Protein AF-A0A7J3P2A2-F1 (afdb_monomer)

Sequence (133 aa):
MNWTLPVVILNFKAYREAIGPGAERLAYVAETVSRETGVTVAVAVQPTDVYRISSRHEIPVLAQHVDPQREGSWTGHVTALALKEAGAAGSLVNHSERRLGASEIAGAVEALREEGLVSVVCADTPRVARAVA

Secondary structure (DSSP, 8-state):
---PSSEEEEE-TT-GGGSTHHHHHHHHHHHHHHHHH--EEEEEE-GGGHHHHHTT--S-EEES---S--SSS-TT---HHHHHHTT-SEEEES-TTS---HHHHHHHHHHHHHTTPEEEE--SSHHHHHHH-

Radius of gyration: 14.39 Å; Cα contacts (8 Å, |Δi|>4): 259; chains: 1; bounding box: 39×31×36 Å

Solvent-accessible surface area (backbone atoms only — not comparable to full-atom values): 7387 Å² total; per-residue (Å²): 134,88,87,47,85,65,72,45,77,50,73,36,63,88,43,77,69,33,44,66,76,31,31,48,57,51,49,53,51,37,41,50,51,19,69,75,68,71,42,38,36,29,40,24,31,43,73,89,38,33,41,68,45,34,76,74,46,92,46,53,29,21,23,62,57,53,40,42,54,74,91,75,96,53,87,93,61,46,31,33,62,60,41,46,78,31,48,33,51,25,27,31,36,42,38,94,92,52,71,64,54,74,70,47,48,53,33,23,46,50,33,22,51,78,64,73,26,45,69,48,72,49,58,96,42,75,68,53,42,67,73,75,110

Mean predicted aligned error: 2.57 Å

pLDDT: mean 96.65, std 5.31, range [55.59, 98.88]

Nearest PDB structures (foldseek):
  1hg3-assembly1_C  TM=9.809E-01  e=3.561E-15  Pyrococcus woesei
  2h6r-assembly1_A  TM=9.858E-01  e=1.126E-13  Methanocaldococcus jannaschii DSM 2661
  2h6r-assembly1_D  TM=9.859E-01  e=1.792E-13  Methanocaldococcus jannaschii DSM 2661
  2h6r-assembly2_G  TM=9.858E-01  e=3.258E-13  Methanocaldococcus jannaschii DSM 2661
  1w0m-assembly2_G  TM=9.650E-01  e=2.669E-13  Thermoproteus tenax

Structure (mmCIF, N/CA/C/O backbone):
data_AF-A0A7J3P2A2-F1
#
_entry.id   AF-A0A7J3P2A2-F1
#
loop_
_atom_site.group_PDB
_atom_site.id
_atom_site.type_symbol
_atom_site.label_atom_id
_atom_site.label_alt_id
_atom_site.label_comp_id
_atom_site.label_asym_id
_atom_site.label_entity_id
_atom_site.label_seq_id
_atom_site.pdbx_PDB_ins_code
_atom_site.Cartn_x
_atom_site.Cartn_y
_atom_site.Cartn_z
_atom_site.occupancy
_atom_site.B_iso_or_equiv
_atom_site.auth_seq_id
_atom_site.auth_comp_id
_atom_site.auth_asym_id
_atom_site.auth_atom_id
_atom_site.pdbx_PDB_model_num
ATOM 1 N N . MET A 1 1 ? -1.660 -11.154 10.016 1.00 55.59 1 MET A N 1
ATOM 2 C CA . MET A 1 1 ? -2.743 -10.187 10.292 1.00 55.59 1 MET A CA 1
ATOM 3 C C . MET A 1 1 ? -3.954 -10.648 9.492 1.00 55.59 1 MET A C 1
ATOM 5 O O . MET A 1 1 ? -3.791 -10.907 8.304 1.00 55.59 1 MET A O 1
ATOM 9 N N . ASN A 1 2 ? -5.099 -10.890 10.135 1.00 65.06 2 ASN A N 1
ATOM 10 C CA . ASN A 1 2 ? -6.251 -11.492 9.457 1.00 65.06 2 ASN A CA 1
ATOM 11 C C . ASN A 1 2 ? -7.011 -10.430 8.660 1.00 65.06 2 ASN A C 1
ATOM 13 O O . ASN A 1 2 ? -7.643 -9.555 9.238 1.00 65.06 2 ASN A O 1
ATOM 17 N N . TRP A 1 3 ? -6.968 -10.538 7.335 1.00 81.50 3 TRP A N 1
ATOM 18 C CA . TRP A 1 3 ? -7.913 -9.872 6.447 1.00 81.50 3 TRP A CA 1
ATOM 19 C C . TRP A 1 3 ? -9.251 -10.599 6.561 1.00 81.50 3 TRP A C 1
ATOM 21 O O . TRP A 1 3 ? -9.372 -11.729 6.085 1.00 81.50 3 TRP A O 1
ATOM 31 N N . THR A 1 4 ? -10.246 -9.999 7.211 1.00 87.62 4 THR A N 1
ATOM 32 C CA . THR A 1 4 ? -11.606 -10.552 7.220 1.00 87.62 4 THR A CA 1
ATOM 33 C C . THR A 1 4 ? -12.481 -9.762 6.264 1.00 87.62 4 THR A C 1
ATOM 35 O O . THR A 1 4 ? -12.421 -8.535 6.209 1.00 87.62 4 THR A O 1
ATOM 38 N N . LEU A 1 5 ? -13.279 -10.473 5.468 1.00 91.50 5 LEU A N 1
ATOM 39 C CA . LEU A 1 5 ? -14.313 -9.842 4.659 1.00 91.50 5 LEU A CA 1
ATOM 40 C C . LEU A 1 5 ? -15.569 -9.634 5.520 1.00 91.50 5 LEU A C 1
ATOM 42 O O . LEU A 1 5 ? -15.903 -10.523 6.307 1.00 91.50 5 LEU A O 1
ATOM 46 N N . PRO A 1 6 ? -16.290 -8.511 5.356 1.00 94.38 6 PRO A N 1
ATOM 47 C CA . PRO A 1 6 ? -16.031 -7.418 4.411 1.00 94.38 6 PRO A CA 1
ATOM 48 C C . PRO A 1 6 ? -14.843 -6.523 4.817 1.00 94.38 6 PRO A C 1
ATOM 50 O O . PRO A 1 6 ? -14.549 -6.370 5.999 1.00 94.38 6 PRO A O 1
ATOM 53 N N . VAL A 1 7 ? -14.189 -5.911 3.820 1.00 96.50 7 VAL A N 1
ATOM 54 C CA . VAL A 1 7 ? -13.047 -4.999 4.008 1.00 96.50 7 VAL A CA 1
ATOM 55 C C . VAL A 1 7 ? -13.331 -3.614 3.429 1.00 96.50 7 VAL A C 1
ATOM 57 O O . VAL A 1 7 ? -13.889 -3.490 2.338 1.00 96.50 7 VAL A O 1
ATOM 60 N N . VAL A 1 8 ? -12.902 -2.573 4.142 1.00 98.00 8 VAL A N 1
ATOM 61 C CA . VAL A 1 8 ? -12.864 -1.181 3.674 1.00 98.00 8 VAL A CA 1
ATOM 62 C C . VAL A 1 8 ? -11.410 -0.725 3.642 1.00 98.00 8 VAL A C 1
ATOM 64 O O . VAL A 1 8 ? -10.698 -0.894 4.625 1.00 98.00 8 VAL A O 1
ATOM 67 N N . ILE A 1 9 ? -10.963 -0.139 2.529 1.00 98.44 9 ILE A N 1
ATOM 68 C CA . ILE A 1 9 ? -9.603 0.403 2.393 1.00 98.44 9 ILE A CA 1
ATOM 69 C C . ILE A 1 9 ? -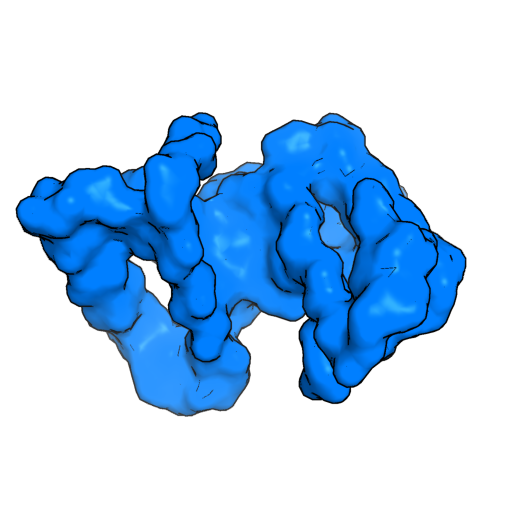9.691 1.915 2.183 1.00 98.44 9 ILE A C 1
ATOM 71 O O . ILE A 1 9 ? -10.192 2.372 1.154 1.00 98.44 9 ILE A O 1
ATOM 75 N N . LEU A 1 10 ? -9.183 2.694 3.138 1.00 98.50 10 LEU A N 1
ATOM 76 C CA . LEU A 1 10 ? -9.123 4.151 3.044 1.00 98.50 10 LEU A CA 1
ATOM 77 C C . LEU A 1 10 ? -7.760 4.593 2.496 1.00 98.50 10 LEU A C 1
ATOM 79 O O . LEU A 1 10 ? -6.748 4.538 3.192 1.00 98.50 10 LEU A O 1
ATOM 83 N N . ASN A 1 11 ? -7.729 5.043 1.241 1.00 98.81 11 ASN A N 1
ATOM 84 C CA . ASN A 1 11 ? -6.515 5.578 0.626 1.00 98.81 11 ASN A CA 1
ATOM 85 C C . ASN A 1 11 ? -6.304 7.052 1.000 1.00 98.81 11 ASN A C 1
ATOM 87 O O . ASN A 1 11 ? -7.095 7.913 0.617 1.00 98.81 11 ASN A O 1
ATOM 91 N N . PHE A 1 12 ? -5.213 7.343 1.709 1.00 98.69 12 PHE A N 1
ATOM 92 C CA . PHE A 1 12 ? -4.877 8.689 2.188 1.00 98.69 12 PHE A CA 1
ATOM 93 C C . PHE A 1 12 ? -4.313 9.591 1.085 1.00 98.69 12 PHE A C 1
ATOM 95 O O . PHE A 1 12 ? -4.272 10.812 1.243 1.00 98.69 12 PHE A O 1
ATOM 102 N N . LYS A 1 13 ? -3.894 9.005 -0.044 1.00 98.50 13 LYS A N 1
ATOM 103 C CA . LYS A 1 13 ? -3.213 9.687 -1.150 1.00 98.50 13 LYS A CA 1
ATOM 104 C C . LYS A 1 13 ? -2.073 10.577 -0.632 1.00 9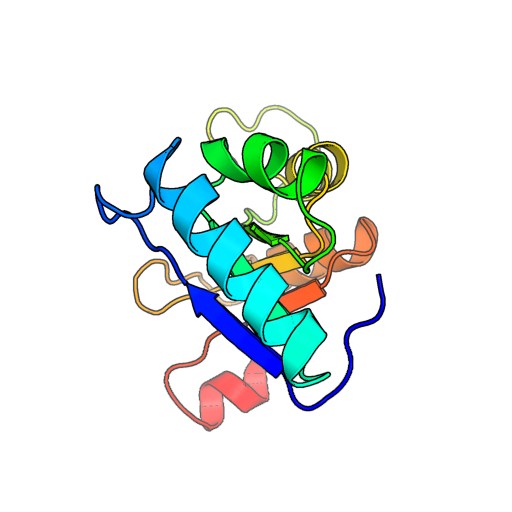8.50 13 LYS A C 1
ATOM 106 O O . LYS A 1 13 ? -1.317 10.157 0.242 1.00 98.50 13 LYS A O 1
ATOM 111 N N . ALA A 1 14 ? -1.955 11.789 -1.171 1.00 98.06 14 ALA A N 1
ATOM 112 C CA . ALA A 1 14 ? -0.982 12.805 -0.780 1.00 98.06 14 ALA A CA 1
ATOM 113 C C . ALA A 1 14 ? -1.657 14.058 -0.184 1.00 98.06 14 ALA A C 1
ATOM 115 O O . ALA A 1 14 ? -1.176 15.178 -0.364 1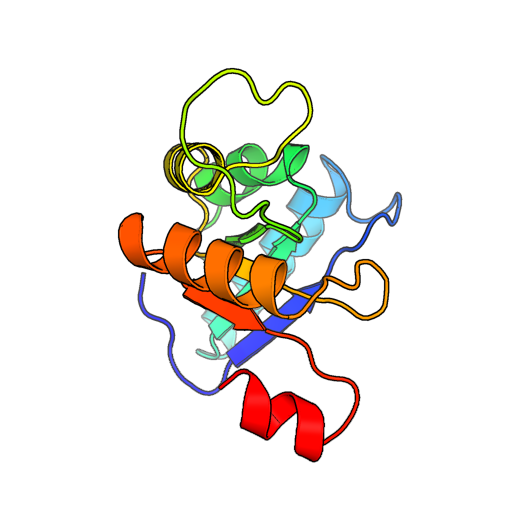.00 98.06 14 ALA A O 1
ATOM 116 N N . TYR A 1 15 ? -2.803 13.898 0.489 1.00 98.44 15 TYR A N 1
ATOM 117 C CA . TYR A 1 15 ? -3.486 15.018 1.141 1.00 98.44 15 TYR A CA 1
ATOM 118 C C . TYR A 1 15 ? -2.720 15.473 2.384 1.00 98.44 15 TYR A C 1
ATOM 120 O O . TYR A 1 15 ? -2.279 14.652 3.187 1.00 98.44 15 TYR A O 1
ATOM 128 N N . ARG A 1 16 ? -2.603 16.791 2.580 1.00 97.75 16 ARG A N 1
ATOM 129 C CA . ARG A 1 16 ? -1.896 17.383 3.731 1.00 97.75 16 ARG A CA 1
ATOM 130 C C . ARG A 1 16 ? -2.464 16.879 5.059 1.00 97.75 16 ARG A C 1
ATOM 132 O O . ARG A 1 16 ? -1.732 16.656 6.016 1.00 97.75 16 ARG A O 1
ATOM 139 N N . GLU A 1 17 ? -3.775 16.708 5.099 1.00 98.06 17 GLU A N 1
ATOM 140 C CA . GLU A 1 17 ? -4.564 16.260 6.238 1.00 98.06 17 GLU A CA 1
ATOM 141 C C . GLU A 1 17 ? -4.302 14.793 6.596 1.00 98.06 17 GLU A C 1
ATOM 143 O O . GLU A 1 17 ? -4.615 14.383 7.711 1.00 98.06 17 GLU A O 1
ATOM 148 N N . ALA A 1 18 ? -3.719 14.023 5.675 1.00 98.25 18 ALA A N 1
ATOM 149 C CA . ALA A 1 18 ? -3.522 12.582 5.771 1.00 98.25 18 ALA A CA 1
ATOM 150 C C . ALA A 1 18 ? -2.036 12.177 5.714 1.00 98.25 18 ALA A C 1
ATOM 152 O O . ALA A 1 18 ? -1.711 11.057 5.330 1.00 98.25 18 ALA A O 1
ATOM 153 N N . ILE A 1 19 ? -1.137 13.088 6.107 1.00 98.31 19 ILE A N 1
ATOM 154 C CA . ILE A 1 19 ? 0.313 12.866 6.208 1.00 98.31 19 ILE A CA 1
ATOM 155 C C . ILE A 1 19 ? 0.769 13.115 7.652 1.00 98.31 19 ILE A C 1
ATOM 157 O O . ILE A 1 19 ? 0.277 14.020 8.338 1.00 98.31 19 ILE A O 1
ATOM 161 N N . GLY A 1 20 ? 1.712 12.308 8.136 1.00 98.00 20 GLY A N 1
ATOM 162 C CA . GLY A 1 20 ? 2.329 12.457 9.449 1.00 98.00 20 GLY A CA 1
ATOM 163 C C . GLY A 1 20 ? 1.305 12.409 10.596 1.00 98.00 20 GLY A C 1
ATOM 164 O O . GLY A 1 20 ? 0.572 11.428 10.719 1.00 98.00 20 GLY A O 1
ATOM 165 N N . PRO A 1 21 ? 1.204 13.450 11.448 1.00 98.06 21 PRO A N 1
ATOM 166 C CA . PRO A 1 21 ? 0.200 13.491 12.517 1.00 98.06 21 PRO A CA 1
ATOM 167 C C . PRO A 1 21 ? -1.251 13.425 12.015 1.00 98.06 21 PRO A C 1
ATOM 169 O O . PRO A 1 21 ? -2.142 13.020 12.755 1.00 98.06 21 PRO A O 1
ATOM 172 N N . GLY A 1 22 ? -1.513 13.866 10.780 1.00 98.31 22 GLY A N 1
ATOM 173 C CA . GLY A 1 22 ? -2.833 13.752 10.163 1.00 98.31 22 GLY A CA 1
ATOM 174 C C . GLY A 1 22 ? -3.200 12.306 9.837 1.00 98.31 22 GLY A C 1
ATOM 175 O O . GLY A 1 22 ? -4.292 11.857 10.186 1.00 98.31 22 GLY A O 1
ATOM 176 N N . ALA A 1 23 ? -2.243 11.560 9.277 1.00 98.44 23 ALA A N 1
ATOM 177 C CA . ALA A 1 23 ? -2.379 10.129 9.028 1.00 98.44 23 ALA A CA 1
ATOM 178 C C . ALA A 1 23 ? -2.674 9.354 10.323 1.00 98.44 23 ALA A C 1
ATOM 180 O O . ALA A 1 23 ? -3.571 8.520 10.357 1.00 98.44 23 ALA A O 1
ATOM 181 N N . GLU A 1 24 ? -1.968 9.683 11.405 1.00 98.31 24 GLU A N 1
ATOM 182 C CA . GLU A 1 24 ? -2.134 9.050 12.720 1.00 98.31 24 GLU A CA 1
ATOM 18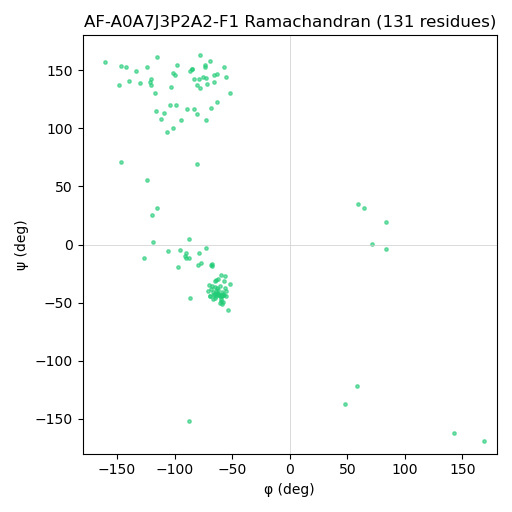3 C C . GLU A 1 24 ? -3.535 9.265 13.305 1.00 98.31 24 GLU A C 1
ATOM 185 O O . GLU A 1 24 ? -4.171 8.319 13.767 1.00 98.31 24 GLU A O 1
ATOM 190 N N . ARG A 1 25 ? -4.084 10.482 13.196 1.00 98.44 25 ARG A N 1
ATOM 191 C CA . ARG A 1 25 ? -5.471 10.743 13.616 1.00 98.44 25 ARG A CA 1
ATOM 192 C C . ARG A 1 25 ? -6.483 9.927 12.812 1.00 98.44 25 ARG A C 1
ATOM 194 O O . ARG A 1 25 ? -7.429 9.404 13.391 1.00 98.44 25 ARG A O 1
ATOM 201 N N . LEU A 1 26 ? -6.303 9.822 11.496 1.00 98.62 26 LEU A N 1
ATOM 202 C CA . LEU A 1 26 ? -7.203 9.039 10.644 1.00 98.62 26 LEU A CA 1
ATOM 203 C C . LEU A 1 26 ? -7.084 7.533 10.915 1.00 98.62 26 LEU A C 1
ATOM 205 O O . LEU A 1 26 ? -8.102 6.846 10.938 1.00 98.62 26 LEU A O 1
ATOM 209 N N . ALA A 1 27 ? -5.873 7.028 11.166 1.00 98.56 27 ALA A N 1
ATOM 210 C CA . ALA A 1 27 ? -5.641 5.633 11.531 1.00 98.56 27 ALA A CA 1
ATOM 211 C C . ALA A 1 27 ? -6.305 5.272 12.869 1.00 98.56 27 ALA A C 1
ATOM 213 O O . ALA A 1 27 ? -6.982 4.251 12.949 1.00 98.56 27 ALA A O 1
ATOM 214 N N . TYR A 1 28 ? -6.219 6.148 13.876 1.00 98.56 28 TYR A N 1
ATOM 215 C CA . TYR A 1 28 ? -6.935 5.976 15.144 1.00 98.56 28 TYR A CA 1
ATOM 216 C C . TYR A 1 28 ? -8.457 5.865 14.955 1.00 98.56 28 TYR A C 1
ATOM 218 O O . TYR A 1 28 ? -9.112 5.014 15.564 1.00 98.56 28 TYR A O 1
ATOM 226 N N . VAL A 1 29 ? -9.035 6.708 14.091 1.00 98.50 29 VAL A N 1
ATOM 227 C CA . VAL A 1 29 ? -10.469 6.644 13.766 1.00 98.50 29 VAL A CA 1
ATOM 228 C C . VAL A 1 29 ? -10.801 5.336 13.048 1.00 98.50 29 VAL A C 1
ATOM 230 O O . VAL A 1 29 ? -11.763 4.671 13.423 1.00 98.50 29 VAL A O 1
ATOM 233 N N . ALA A 1 30 ? -9.998 4.937 12.059 1.00 98.19 30 ALA A N 1
ATOM 234 C CA . ALA A 1 30 ? -10.183 3.682 11.332 1.00 98.19 30 ALA A CA 1
ATOM 235 C C . ALA A 1 30 ? -10.139 2.460 12.266 1.00 98.19 30 ALA A C 1
ATOM 237 O O . ALA A 1 30 ? -11.008 1.596 12.184 1.00 98.19 30 ALA A O 1
ATOM 238 N N . GLU A 1 31 ? -9.185 2.420 13.194 1.00 98.19 31 GLU A N 1
ATOM 239 C CA . GLU A 1 31 ? -9.056 1.369 14.206 1.00 98.19 31 GLU A CA 1
ATOM 240 C C . GLU A 1 31 ? -10.238 1.335 15.173 1.00 98.19 31 GLU A C 1
ATOM 242 O O . GLU A 1 31 ? -10.794 0.268 15.439 1.00 98.19 31 GLU A O 1
ATOM 247 N N . THR A 1 32 ? -10.676 2.501 15.649 1.00 98.38 32 THR A N 1
ATOM 248 C CA . THR A 1 32 ? -11.846 2.608 16.527 1.00 98.38 32 THR A CA 1
ATOM 249 C C . THR A 1 32 ? -13.096 2.061 15.839 1.00 98.38 32 THR A C 1
ATOM 251 O O . THR A 1 32 ? -13.766 1.192 16.396 1.00 98.38 32 THR A O 1
ATOM 254 N N . VAL A 1 33 ? -13.358 2.480 14.595 1.00 97.62 33 VAL A N 1
ATOM 255 C CA . VAL A 1 33 ? -14.494 1.987 13.799 1.00 97.62 33 VAL A CA 1
ATOM 256 C C . VAL A 1 33 ? -14.366 0.490 13.519 1.00 97.62 33 VAL A C 1
ATOM 258 O O . VAL A 1 33 ? -15.356 -0.235 13.618 1.00 97.62 33 VAL A O 1
ATOM 261 N N . SER A 1 34 ? -13.165 0.003 13.197 1.00 96.81 34 SER A N 1
ATOM 262 C CA . SER A 1 34 ? -12.934 -1.423 12.946 1.00 96.81 34 SER A CA 1
ATOM 263 C C . SER A 1 34 ? -13.274 -2.265 14.176 1.00 96.81 34 SER A C 1
ATOM 265 O O . SER A 1 34 ? -13.994 -3.255 14.061 1.00 96.81 34 SER A O 1
ATOM 267 N N . ARG A 1 35 ? -12.857 -1.825 15.370 1.00 96.19 35 ARG A N 1
ATOM 268 C CA . ARG A 1 35 ? -13.168 -2.501 16.636 1.00 96.19 35 ARG A CA 1
ATOM 269 C C . ARG A 1 35 ? -14.658 -2.467 16.975 1.00 96.19 35 ARG A C 1
ATOM 271 O O . ARG A 1 35 ? -15.199 -3.474 17.418 1.00 96.19 35 ARG A O 1
ATOM 278 N N . GLU A 1 36 ? -15.314 -1.326 16.791 1.00 97.69 36 GLU A N 1
ATOM 279 C CA . GLU A 1 36 ? -16.732 -1.154 17.133 1.00 97.69 36 GLU A CA 1
ATOM 280 C C . GLU A 1 36 ? -17.668 -1.930 16.200 1.00 97.69 36 GLU A C 1
ATOM 282 O O . GLU A 1 36 ? -18.704 -2.430 16.632 1.00 97.69 36 GLU A O 1
ATOM 287 N N . THR A 1 37 ? -17.305 -2.036 14.921 1.00 96.00 37 THR A N 1
ATOM 288 C CA . THR A 1 37 ? -18.147 -2.671 13.894 1.00 96.00 37 THR A CA 1
ATOM 289 C C . THR A 1 37 ? -17.779 -4.127 13.616 1.00 96.00 37 THR A C 1
ATOM 291 O O . THR A 1 37 ? -18.582 -4.855 13.035 1.00 96.00 37 THR A O 1
ATOM 294 N N . GLY A 1 38 ? -16.565 -4.555 13.975 1.00 94.25 38 GLY A N 1
ATOM 295 C CA . GLY A 1 38 ? -16.004 -5.853 13.590 1.00 94.25 38 GLY A CA 1
ATOM 296 C C . GLY A 1 38 ? -15.627 -5.965 12.104 1.00 94.25 38 GLY A C 1
ATOM 297 O O . GLY A 1 38 ? -15.161 -7.020 11.674 1.00 94.25 38 GLY A O 1
ATOM 298 N N . VAL A 1 39 ? -15.819 -4.906 11.310 1.00 95.62 39 VAL A N 1
ATOM 299 C CA . VAL A 1 39 ? -15.423 -4.843 9.895 1.00 95.62 39 VAL A CA 1
ATOM 300 C C . VAL A 1 39 ? -13.933 -4.523 9.804 1.00 95.62 39 VAL A C 1
ATOM 302 O O . VAL A 1 39 ? -13.446 -3.637 10.508 1.00 95.62 39 VAL A O 1
ATOM 305 N N . THR A 1 40 ? -13.193 -5.191 8.913 1.00 96.56 40 THR A N 1
ATOM 306 C CA . THR A 1 40 ? -11.786 -4.834 8.673 1.00 96.56 40 THR A CA 1
ATOM 307 C C . THR A 1 40 ? -11.718 -3.464 7.997 1.00 96.56 40 THR A C 1
ATOM 309 O O . THR A 1 40 ? -12.175 -3.306 6.862 1.00 96.56 40 THR A O 1
ATOM 312 N N . VAL A 1 41 ? -11.105 -2.483 8.665 1.00 97.75 41 VAL A N 1
ATOM 313 C CA . VAL A 1 41 ? -10.803 -1.168 8.081 1.00 97.75 41 VAL A CA 1
ATOM 314 C C . VAL A 1 41 ? -9.292 -1.037 7.930 1.00 97.75 41 VAL A C 1
ATOM 316 O O . VAL A 1 41 ? -8.576 -0.892 8.913 1.00 97.75 41 VAL A O 1
ATOM 319 N N . ALA A 1 42 ? -8.809 -1.097 6.694 1.00 98.38 42 ALA A N 1
ATOM 320 C CA . ALA A 1 42 ? -7.408 -0.901 6.350 1.00 98.38 42 ALA A CA 1
ATOM 321 C C . ALA A 1 42 ? -7.153 0.538 5.880 1.00 98.38 42 ALA A C 1
ATOM 323 O O . ALA A 1 42 ? -8.036 1.198 5.323 1.00 98.38 42 ALA A O 1
ATOM 324 N N . VAL A 1 43 ? -5.919 1.011 6.040 1.00 98.69 43 VAL A N 1
ATOM 325 C CA . VAL A 1 43 ? -5.487 2.335 5.566 1.00 98.69 43 VAL A CA 1
ATOM 326 C C . VAL A 1 43 ? -4.338 2.191 4.577 1.00 98.69 43 VAL A C 1
ATOM 328 O O . VAL A 1 43 ? -3.435 1.395 4.805 1.00 98.69 43 VAL A O 1
ATOM 331 N N . ALA A 1 44 ? -4.357 2.952 3.481 1.00 98.81 44 ALA A N 1
ATOM 332 C CA . ALA A 1 44 ? -3.241 3.019 2.538 1.00 98.81 44 ALA A CA 1
ATOM 333 C C . ALA A 1 44 ? -2.551 4.381 2.640 1.00 98.81 44 ALA A C 1
ATOM 335 O O . ALA A 1 44 ? -3.137 5.411 2.292 1.00 98.81 44 ALA A O 1
ATOM 336 N N . VAL A 1 45 ? -1.307 4.386 3.116 1.00 98.88 45 VAL A N 1
ATOM 337 C CA . VAL A 1 45 ? -0.565 5.592 3.513 1.00 98.88 45 VAL A CA 1
ATOM 338 C C . VAL A 1 45 ? 0.657 5.830 2.625 1.00 98.88 45 VAL A C 1
ATOM 340 O O . VAL A 1 45 ? 1.129 4.927 1.928 1.00 98.88 45 VAL A O 1
ATOM 343 N N . GLN A 1 46 ? 1.177 7.060 2.638 1.00 98.50 46 GLN A N 1
ATOM 344 C CA . GLN A 1 46 ? 2.454 7.372 1.992 1.00 98.50 46 GLN A CA 1
ATOM 345 C C . GLN A 1 46 ? 3.557 6.445 2.537 1.00 98.50 46 GLN A C 1
ATOM 347 O O . GLN A 1 46 ? 3.549 6.159 3.737 1.00 98.50 46 GLN A O 1
ATOM 352 N N . PRO A 1 47 ? 4.539 6.012 1.720 1.00 98.12 47 PRO A N 1
ATOM 353 C CA . PRO A 1 47 ? 5.612 5.121 2.177 1.00 98.12 47 PRO A CA 1
ATOM 354 C C . PRO A 1 47 ? 6.334 5.622 3.437 1.00 98.12 47 PRO A C 1
ATOM 356 O O . PRO A 1 47 ? 6.687 4.838 4.312 1.00 98.12 47 PRO A O 1
ATOM 359 N N . THR A 1 48 ? 6.478 6.943 3.574 1.00 98.12 48 THR A N 1
ATOM 360 C CA . THR A 1 48 ? 7.105 7.606 4.727 1.00 98.12 48 THR A CA 1
ATOM 361 C C . THR A 1 48 ? 6.321 7.482 6.034 1.00 98.12 48 THR A C 1
ATOM 363 O O . THR A 1 48 ? 6.892 7.698 7.100 1.00 98.12 48 THR A O 1
ATOM 366 N N . ASP A 1 49 ? 5.030 7.152 5.973 1.00 98.75 49 ASP A N 1
ATOM 367 C CA . ASP A 1 49 ? 4.166 6.996 7.145 1.00 98.75 49 ASP A CA 1
ATOM 368 C C . ASP A 1 49 ? 3.848 5.528 7.468 1.00 98.75 49 ASP A C 1
ATOM 370 O O . ASP A 1 49 ? 3.278 5.269 8.523 1.00 98.75 49 ASP A O 1
ATOM 374 N N . VAL A 1 50 ? 4.257 4.553 6.645 1.00 98.81 50 VAL A N 1
ATOM 375 C CA . VAL A 1 50 ? 3.969 3.124 6.890 1.00 98.81 50 VAL A CA 1
ATOM 376 C C . VAL A 1 50 ? 4.425 2.700 8.287 1.00 98.81 50 VAL A C 1
ATOM 378 O O . VAL A 1 50 ? 3.590 2.290 9.088 1.00 98.81 50 VAL A O 1
ATOM 381 N N . TYR A 1 51 ? 5.708 2.899 8.616 1.00 98.69 51 TYR A N 1
ATOM 382 C CA . TYR A 1 51 ? 6.265 2.550 9.931 1.00 98.69 51 TYR A CA 1
ATOM 383 C C . TYR A 1 51 ? 5.622 3.331 11.084 1.00 98.69 51 TYR A C 1
ATOM 385 O O . TYR A 1 51 ? 5.369 2.788 12.160 1.00 98.69 51 TYR A O 1
ATOM 393 N N . ARG A 1 52 ? 5.333 4.623 10.870 1.00 98.06 52 ARG A N 1
ATOM 394 C CA . ARG A 1 52 ? 4.689 5.478 11.881 1.00 98.06 52 ARG A CA 1
ATOM 395 C C . ARG A 1 52 ? 3.351 4.887 12.320 1.00 98.06 52 ARG A C 1
ATOM 397 O O . ARG A 1 52 ? 3.045 4.928 13.507 1.00 98.06 52 ARG A O 1
ATOM 404 N N . ILE A 1 53 ? 2.561 4.402 11.365 1.00 98.56 53 ILE A N 1
ATOM 405 C CA . ILE A 1 53 ? 1.195 3.944 11.611 1.00 98.56 53 ILE A CA 1
ATOM 406 C C . ILE A 1 53 ? 1.179 2.478 12.049 1.00 98.56 53 ILE A C 1
ATOM 408 O O . ILE A 1 53 ? 0.542 2.156 13.048 1.00 98.56 53 ILE A O 1
ATOM 412 N N . SER A 1 54 ? 1.922 1.603 11.367 1.00 98.19 54 SER A N 1
ATOM 413 C CA . SER A 1 54 ? 1.964 0.164 11.673 1.00 98.19 54 SER A CA 1
ATOM 414 C C . SER A 1 54 ? 2.503 -0.140 13.074 1.00 98.19 54 SER A C 1
ATOM 416 O O . SER A 1 54 ? 2.098 -1.118 13.689 1.00 98.19 54 SER A O 1
ATOM 418 N N . SER A 1 55 ? 3.396 0.702 13.606 1.00 97.94 55 SER A N 1
ATOM 419 C CA . SER A 1 55 ? 3.972 0.519 14.946 1.00 97.94 55 SER A CA 1
ATOM 420 C C . SER A 1 55 ? 3.052 0.952 16.094 1.00 97.94 55 SER A C 1
ATOM 422 O O . SER A 1 55 ? 3.404 0.749 17.256 1.00 97.94 55 SER A O 1
ATOM 424 N N . ARG A 1 56 ? 1.903 1.578 15.799 1.00 97.75 56 ARG A N 1
ATOM 425 C CA . ARG A 1 56 ? 1.008 2.187 16.804 1.00 97.75 56 ARG A CA 1
ATOM 426 C C . ARG A 1 56 ? -0.441 1.724 16.722 1.00 97.75 56 ARG A C 1
ATOM 428 O O . ARG A 1 56 ? -1.200 2.020 17.640 1.00 97.75 56 ARG A O 1
ATOM 435 N N . HIS A 1 57 ? -0.809 1.035 15.648 1.00 97.00 57 HIS A N 1
ATOM 436 C CA . HIS A 1 57 ? -2.171 0.592 15.379 1.00 97.00 57 HIS A CA 1
ATOM 437 C C . HIS A 1 57 ? -2.187 -0.871 14.938 1.00 97.00 57 HIS A C 1
ATOM 439 O O . HIS A 1 57 ? -1.258 -1.349 14.290 1.00 97.00 57 HIS A O 1
ATOM 445 N N . GLU A 1 58 ? -3.271 -1.569 15.254 1.00 94.88 58 GLU A N 1
ATOM 446 C CA . GLU A 1 58 ? -3.462 -2.997 14.983 1.00 94.88 58 GLU A CA 1
ATOM 447 C C . GLU A 1 58 ? -4.233 -3.269 13.678 1.00 94.88 58 GLU A C 1
ATOM 449 O O . GLU A 1 58 ? -4.374 -4.421 13.259 1.00 94.88 58 GLU A O 1
ATOM 454 N N . ILE A 1 59 ? -4.723 -2.220 13.006 1.00 97.19 59 ILE A N 1
ATOM 455 C CA . ILE A 1 59 ? -5.374 -2.333 11.692 1.00 97.19 59 ILE A CA 1
ATOM 456 C C . ILE A 1 59 ? -4.372 -2.600 10.556 1.00 97.19 59 ILE A C 1
ATOM 458 O O . ILE A 1 59 ? -3.217 -2.177 10.638 1.00 97.19 59 ILE A O 1
ATOM 462 N N . PRO A 1 60 ? -4.796 -3.223 9.436 1.00 98.12 60 PRO A N 1
ATOM 463 C CA . PRO A 1 60 ? -3.919 -3.410 8.286 1.00 98.12 60 PRO A CA 1
ATOM 464 C C . PRO A 1 60 ? -3.473 -2.075 7.674 1.00 98.12 60 PRO A C 1
ATOM 466 O O . PRO A 1 60 ? -4.293 -1.266 7.228 1.00 98.12 60 PRO A O 1
ATOM 469 N N . VAL A 1 61 ? -2.157 -1.878 7.600 1.00 98.62 61 VAL A N 1
ATOM 470 C CA . VAL A 1 61 ? -1.531 -0.717 6.95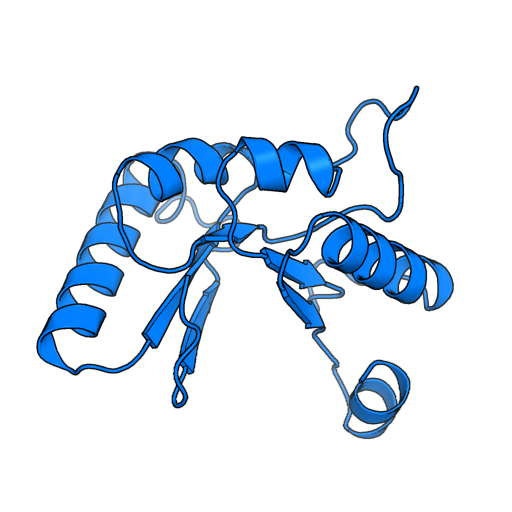3 1.00 98.62 61 VAL A CA 1
ATOM 471 C C . VAL A 1 61 ? -0.961 -1.138 5.605 1.00 98.62 61 VAL A C 1
ATOM 473 O O . VAL A 1 61 ? -0.100 -2.011 5.525 1.00 98.62 61 VAL A O 1
ATOM 476 N N . LEU A 1 62 ? -1.438 -0.516 4.536 1.00 98.81 62 LEU A N 1
ATOM 477 C CA . LEU A 1 62 ? -0.936 -0.685 3.180 1.00 98.81 62 LEU A CA 1
ATOM 478 C C . LEU A 1 62 ? -0.037 0.493 2.799 1.00 98.81 62 LEU A C 1
ATOM 480 O O . LEU A 1 62 ? -0.295 1.638 3.178 1.00 98.81 62 LEU A O 1
ATOM 484 N N . ALA A 1 63 ? 0.970 0.236 1.972 1.00 98.75 63 ALA A N 1
ATOM 485 C CA . ALA A 1 63 ? 1.586 1.299 1.189 1.00 98.75 63 ALA A CA 1
ATOM 486 C C . ALA A 1 63 ? 0.713 1.663 -0.025 1.00 98.75 63 ALA A C 1
ATOM 488 O O . ALA A 1 63 ? -0.190 0.923 -0.421 1.00 98.75 63 ALA A O 1
ATOM 489 N N . GLN A 1 64 ? 0.976 2.824 -0.621 1.00 98.75 64 GLN A N 1
ATOM 490 C CA . GLN A 1 64 ? 0.250 3.305 -1.805 1.00 98.75 64 GLN A CA 1
ATOM 491 C C . GLN A 1 64 ? 0.880 2.889 -3.143 1.00 98.75 64 GLN A C 1
ATOM 493 O O . GLN A 1 64 ? 0.280 3.115 -4.193 1.00 98.75 64 GLN A O 1
ATOM 498 N N . HIS A 1 65 ? 2.093 2.338 -3.111 1.00 98.69 65 HIS A N 1
ATOM 499 C CA . HIS A 1 65 ? 2.850 1.894 -4.280 1.00 98.69 65 HIS A CA 1
ATOM 500 C C . HIS A 1 65 ? 3.931 0.902 -3.845 1.00 98.69 65 HIS A C 1
ATOM 502 O O . HIS A 1 65 ? 4.353 0.902 -2.686 1.00 98.69 65 HIS A O 1
ATOM 508 N N . VAL A 1 66 ? 4.376 0.062 -4.770 1.00 98.75 66 VAL A N 1
ATOM 509 C CA . VAL A 1 66 ? 5.570 -0.774 -4.636 1.00 98.75 66 VAL A CA 1
ATOM 510 C C . VAL A 1 66 ? 6.180 -0.950 -6.022 1.00 98.75 66 VAL A C 1
ATOM 512 O O . VAL A 1 66 ? 5.466 -1.132 -7.011 1.00 98.75 66 VAL A O 1
ATOM 515 N N . ASP A 1 67 ? 7.497 -0.853 -6.099 1.00 98.69 67 ASP A N 1
ATOM 516 C CA . ASP A 1 67 ? 8.250 -1.089 -7.320 1.00 98.69 67 ASP A CA 1
ATOM 517 C C . ASP A 1 67 ? 8.572 -2.591 -7.468 1.00 98.69 67 ASP A C 1
ATOM 519 O O . ASP A 1 67 ? 8.726 -3.293 -6.465 1.00 98.69 67 ASP A O 1
ATOM 523 N N . PRO A 1 68 ? 8.678 -3.125 -8.701 1.00 98.31 68 PRO A N 1
ATOM 524 C CA . PRO A 1 68 ? 8.960 -4.546 -8.926 1.00 98.31 68 PRO A CA 1
ATOM 525 C C . PRO A 1 68 ? 10.375 -4.961 -8.492 1.00 98.31 68 PRO A C 1
ATOM 527 O O . PRO A 1 68 ? 10.666 -6.149 -8.358 1.00 98.31 68 PRO A O 1
ATOM 530 N N . GLN A 1 69 ? 11.276 -4.003 -8.292 1.00 97.88 69 GLN A N 1
ATOM 531 C CA . GLN A 1 69 ? 12.652 -4.249 -7.886 1.00 97.88 69 GLN A CA 1
ATOM 532 C C . GLN A 1 69 ? 12.736 -4.853 -6.474 1.00 97.88 69 GLN A C 1
ATOM 534 O O . GLN A 1 69 ? 12.023 -4.454 -5.552 1.00 97.88 69 GLN A O 1
ATOM 539 N N . ARG A 1 70 ? 13.648 -5.816 -6.310 1.00 96.00 70 ARG A N 1
ATOM 540 C CA . ARG A 1 70 ? 14.036 -6.389 -5.012 1.00 96.00 70 ARG A CA 1
ATOM 541 C C . ARG A 1 70 ? 15.169 -5.565 -4.391 1.00 96.00 70 ARG A C 1
ATOM 543 O O . ARG A 1 70 ? 15.294 -4.368 -4.646 1.00 96.00 70 ARG A O 1
ATOM 550 N N . GLU A 1 71 ? 16.008 -6.195 -3.581 1.00 92.25 71 GLU A N 1
ATOM 551 C CA . GLU A 1 71 ? 17.236 -5.591 -3.074 1.00 92.25 71 GLU A CA 1
ATOM 552 C C . GLU A 1 71 ? 18.260 -5.305 -4.189 1.00 92.25 71 GLU A C 1
ATOM 554 O O . GLU A 1 71 ? 18.346 -6.014 -5.193 1.00 92.25 71 GLU A O 1
ATOM 559 N N . GLY A 1 72 ? 19.022 -4.219 -4.030 1.00 96.31 72 GLY A N 1
ATOM 560 C CA . GLY A 1 72 ? 20.059 -3.811 -4.977 1.00 96.31 72 GLY A CA 1
ATOM 561 C C . GLY A 1 72 ? 20.157 -2.297 -5.170 1.00 96.31 72 GLY A C 1
ATOM 562 O O . GLY A 1 72 ? 19.669 -1.503 -4.365 1.00 96.31 72 GLY A O 1
ATOM 563 N N . SER A 1 73 ? 20.810 -1.888 -6.258 1.00 97.44 73 SER A N 1
ATOM 564 C CA . SER A 1 73 ? 21.091 -0.484 -6.587 1.00 97.44 73 SER A CA 1
ATOM 565 C C . SER A 1 73 ? 19.887 0.235 -7.215 1.00 97.44 73 SER A C 1
ATOM 567 O O . SER A 1 73 ? 19.912 0.592 -8.390 1.00 97.44 73 SER A O 1
ATOM 569 N N . TRP A 1 74 ? 18.843 0.475 -6.416 1.00 97.25 74 TRP A N 1
ATOM 570 C CA . TRP A 1 74 ? 17.560 1.047 -6.856 1.00 97.25 74 TRP A CA 1
ATOM 571 C C . TRP A 1 74 ? 17.178 2.315 -6.083 1.00 97.25 74 TRP A C 1
ATOM 573 O O . TRP A 1 74 ? 16.115 2.410 -5.472 1.00 97.25 74 TRP A O 1
ATOM 583 N N . THR A 1 75 ? 18.059 3.317 -6.078 1.00 97.75 75 THR A N 1
ATOM 584 C CA . THR A 1 75 ? 17.828 4.581 -5.361 1.00 97.75 75 THR A CA 1
ATOM 585 C C . THR A 1 75 ? 16.470 5.200 -5.721 1.00 97.75 75 THR A C 1
ATOM 587 O O . THR A 1 75 ? 16.132 5.333 -6.896 1.00 97.75 75 THR A O 1
ATOM 590 N N . GLY A 1 76 ? 15.688 5.568 -4.700 1.00 97.38 76 GLY A N 1
ATOM 591 C CA . GLY A 1 76 ? 14.365 6.190 -4.850 1.00 97.38 76 GLY A CA 1
ATOM 592 C C . GLY A 1 76 ? 13.196 5.224 -5.073 1.00 97.38 76 GLY A C 1
ATOM 593 O O . GLY A 1 76 ? 12.059 5.686 -5.111 1.00 97.38 76 GLY A O 1
ATOM 594 N N . HIS A 1 77 ? 13.450 3.918 -5.192 1.00 98.44 77 HIS A N 1
ATOM 595 C CA . HIS A 1 77 ? 12.397 2.910 -5.334 1.00 98.44 77 HIS A CA 1
ATOM 596 C C . HIS A 1 77 ? 11.858 2.470 -3.967 1.00 98.44 77 HIS A C 1
ATOM 598 O O . HIS A 1 77 ? 12.572 2.471 -2.961 1.00 98.44 77 HIS A O 1
ATOM 604 N N . VAL A 1 78 ? 10.592 2.065 -3.943 1.00 98.44 78 VAL A N 1
ATOM 605 C CA . VAL A 1 78 ? 9.898 1.492 -2.789 1.00 98.44 78 VAL A CA 1
ATOM 606 C C . VAL A 1 78 ? 9.840 -0.020 -2.974 1.00 98.44 78 VAL A C 1
ATOM 608 O O . VAL A 1 78 ? 9.004 -0.528 -3.716 1.00 98.44 78 VAL A O 1
ATOM 611 N N . THR A 1 79 ? 10.731 -0.749 -2.307 1.00 98.56 79 THR A N 1
ATOM 612 C CA . THR A 1 79 ? 10.805 -2.212 -2.424 1.00 98.56 79 THR A CA 1
ATOM 613 C C . THR A 1 79 ? 9.821 -2.903 -1.482 1.00 98.56 79 THR A C 1
ATOM 615 O O . THR A 1 79 ? 9.507 -2.395 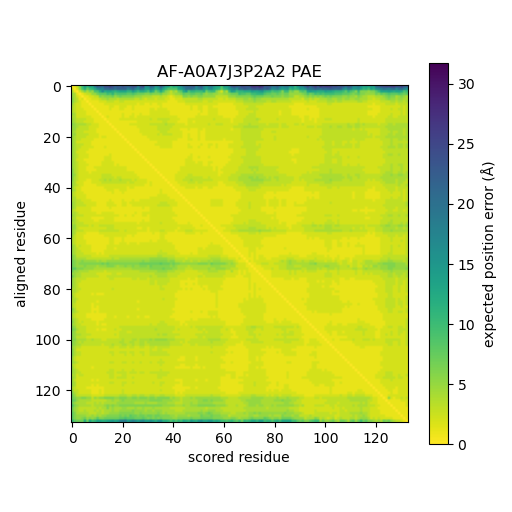-0.403 1.00 98.56 79 THR A O 1
ATOM 618 N N . ALA A 1 80 ? 9.356 -4.097 -1.861 1.00 98.62 80 ALA A N 1
ATOM 619 C CA . ALA A 1 80 ? 8.467 -4.897 -1.016 1.00 98.62 80 ALA A CA 1
ATOM 620 C C . ALA A 1 80 ? 9.102 -5.230 0.347 1.00 98.62 80 ALA A C 1
A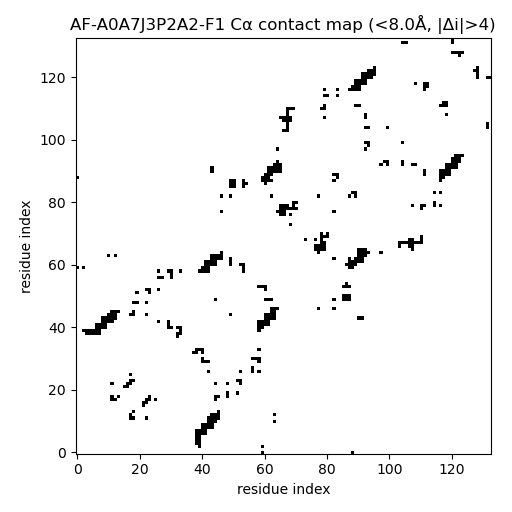TOM 622 O O . ALA A 1 80 ? 8.435 -5.096 1.372 1.00 98.62 80 ALA A O 1
ATOM 623 N N . LEU A 1 81 ? 10.400 -5.557 0.373 1.00 98.50 81 LEU A N 1
ATOM 624 C CA . LEU A 1 81 ? 11.140 -5.817 1.611 1.00 98.50 81 LEU A CA 1
ATOM 625 C C . LEU A 1 81 ? 11.141 -4.595 2.544 1.00 98.50 81 LEU A C 1
ATOM 627 O O . LEU A 1 81 ? 10.866 -4.726 3.731 1.00 98.50 81 LEU A O 1
ATOM 631 N N . ALA A 1 82 ? 11.365 -3.384 2.020 1.00 98.56 82 ALA A N 1
ATOM 632 C CA . ALA A 1 82 ? 11.323 -2.172 2.842 1.00 98.56 82 ALA A CA 1
ATOM 633 C C . ALA A 1 82 ? 9.927 -1.928 3.441 1.00 98.56 82 ALA A C 1
ATOM 635 O O . ALA A 1 82 ? 9.808 -1.505 4.591 1.00 98.56 82 ALA A O 1
ATOM 636 N N . LEU A 1 83 ? 8.864 -2.222 2.685 1.00 98.62 83 LEU A N 1
ATOM 637 C CA . LEU A 1 83 ? 7.494 -2.149 3.193 1.00 98.62 83 LEU A CA 1
ATOM 638 C C . LEU A 1 83 ? 7.229 -3.199 4.276 1.00 98.62 83 LEU A C 1
ATOM 640 O O . LEU A 1 83 ? 6.589 -2.887 5.281 1.00 98.62 83 LEU A O 1
ATOM 644 N N . LYS A 1 84 ? 7.736 -4.422 4.088 1.00 98.56 84 LYS A N 1
ATOM 645 C CA . LYS A 1 84 ? 7.628 -5.511 5.059 1.00 98.56 84 LYS A CA 1
ATOM 646 C C . LYS A 1 84 ? 8.287 -5.142 6.384 1.00 98.56 84 LYS A C 1
ATOM 648 O O . LYS A 1 84 ? 7.635 -5.237 7.422 1.00 98.56 84 LYS A O 1
ATOM 653 N N . GLU A 1 85 ? 9.527 -4.661 6.336 1.00 98.50 85 GLU A N 1
ATOM 654 C CA . GLU A 1 85 ? 10.289 -4.225 7.513 1.00 98.50 85 GLU A CA 1
ATOM 655 C C . GLU A 1 85 ? 9.653 -3.005 8.196 1.00 98.50 85 GLU A C 1
ATOM 657 O O . GLU A 1 85 ? 9.679 -2.876 9.418 1.00 98.50 85 GLU A O 1
ATOM 662 N N . ALA A 1 86 ? 8.991 -2.135 7.428 1.00 98.56 86 ALA A N 1
ATOM 663 C CA . ALA A 1 86 ? 8.187 -1.045 7.974 1.00 98.56 86 ALA A CA 1
ATOM 664 C C . ALA A 1 86 ? 6.861 -1.516 8.610 1.00 98.56 86 ALA A C 1
ATOM 666 O O . ALA A 1 86 ? 6.119 -0.689 9.135 1.00 98.56 86 ALA A O 1
ATOM 667 N N . GLY A 1 87 ? 6.526 -2.808 8.572 1.00 98.31 87 GLY A N 1
ATOM 668 C CA . GLY A 1 87 ? 5.309 -3.365 9.168 1.00 98.31 87 GLY A CA 1
ATOM 669 C C . GLY A 1 87 ? 4.058 -3.251 8.294 1.00 98.31 87 GLY A C 1
ATOM 670 O O . GLY A 1 87 ? 2.945 -3.346 8.812 1.00 98.31 87 GLY A O 1
ATOM 671 N N . ALA A 1 88 ? 4.202 -3.040 6.982 1.00 98.38 88 ALA A N 1
ATOM 672 C CA . ALA A 1 88 ? 3.059 -3.071 6.076 1.00 98.38 88 ALA A CA 1
ATOM 673 C C . ALA A 1 88 ? 2.411 -4.465 6.043 1.00 98.38 88 ALA A C 1
ATOM 675 O O . ALA A 1 88 ? 3.078 -5.498 6.094 1.00 98.38 88 ALA A O 1
ATOM 676 N N . ALA A 1 89 ? 1.093 -4.492 5.870 1.00 98.31 89 ALA A N 1
ATOM 677 C CA . ALA A 1 89 ? 0.328 -5.692 5.548 1.00 98.31 89 ALA A CA 1
ATOM 678 C C . ALA A 1 89 ? 0.251 -5.952 4.029 1.00 98.31 89 ALA A C 1
ATOM 680 O O . ALA A 1 89 ? -0.195 -7.020 3.605 1.00 98.31 89 ALA A O 1
ATOM 681 N N . GLY A 1 90 ? 0.648 -4.978 3.206 1.00 98.44 90 GLY A N 1
ATOM 682 C CA . GLY A 1 90 ? 0.489 -5.019 1.756 1.00 98.44 90 GLY A CA 1
ATOM 683 C C . GLY A 1 90 ? 0.772 -3.685 1.069 1.00 98.44 90 GLY A C 1
ATOM 684 O O . GLY A 1 90 ? 1.246 -2.733 1.691 1.00 98.44 90 GLY A O 1
ATOM 685 N N . SER A 1 91 ? 0.425 -3.597 -0.214 1.00 98.75 91 SER A N 1
ATOM 686 C CA . SER A 1 91 ? 0.455 -2.344 -0.970 1.00 98.75 91 SER A CA 1
ATOM 687 C C . SER A 1 91 ? -0.652 -2.270 -2.022 1.00 98.75 91 SER A C 1
ATOM 689 O O . SER A 1 91 ? -1.123 -3.293 -2.534 1.00 98.75 91 SER A O 1
ATOM 691 N N . LEU A 1 92 ? -1.055 -1.044 -2.352 1.00 98.81 92 LEU A N 1
ATOM 692 C CA . LEU A 1 92 ? -1.795 -0.763 -3.577 1.00 98.81 92 LEU A CA 1
ATOM 693 C C . LEU A 1 92 ? -0.853 -0.867 -4.784 1.00 98.81 92 LEU A C 1
ATOM 695 O O . LEU A 1 92 ? 0.303 -0.451 -4.731 1.00 98.81 92 LEU A O 1
ATOM 699 N N . VAL A 1 93 ? -1.371 -1.377 -5.898 1.00 98.62 93 VAL A N 1
ATOM 700 C CA . VAL A 1 93 ? -0.639 -1.507 -7.164 1.00 98.62 93 VAL A CA 1
ATOM 701 C C . VAL A 1 93 ? -1.490 -0.924 -8.287 1.00 98.62 93 VAL A C 1
ATOM 703 O O . VAL A 1 93 ? -2.696 -1.157 -8.337 1.00 98.62 93 VAL A O 1
ATOM 706 N N . ASN A 1 94 ? -0.869 -0.187 -9.212 1.00 98.31 94 ASN A N 1
ATOM 707 C CA . ASN A 1 94 ? -1.526 0.334 -10.418 1.00 98.31 94 ASN A CA 1
ATOM 708 C C . ASN A 1 94 ? -2.735 1.258 -10.148 1.00 98.31 94 ASN A C 1
ATOM 710 O O . ASN A 1 94 ? -3.723 1.249 -10.886 1.00 98.31 94 ASN A O 1
ATOM 714 N N . HIS A 1 95 ? -2.694 2.062 -9.079 1.00 98.31 95 HIS A N 1
ATOM 715 C CA . HIS A 1 95 ? -3.744 3.055 -8.832 1.00 98.31 95 HIS A CA 1
ATOM 716 C C . HIS A 1 95 ? -3.879 4.013 -10.030 1.00 98.31 95 HIS A C 1
ATOM 718 O O . HIS A 1 95 ? -2.915 4.273 -10.747 1.00 98.31 95 HIS A O 1
ATOM 724 N N . SER A 1 96 ? -5.065 4.589 -10.249 1.00 97.06 96 SER A N 1
ATOM 725 C CA . SER A 1 96 ? -5.311 5.490 -11.393 1.00 97.06 96 SER A CA 1
ATOM 726 C C . SER A 1 96 ? -4.347 6.688 -11.457 1.00 97.06 96 SER A C 1
ATOM 728 O O . SER A 1 96 ? -4.045 7.164 -12.550 1.00 97.06 96 SER A O 1
ATOM 730 N N . GLU A 1 97 ? -3.833 7.110 -10.298 1.00 97.75 97 GLU A N 1
ATOM 731 C CA . GLU A 1 97 ? -2.855 8.193 -10.099 1.00 97.75 97 GLU A CA 1
ATOM 732 C C . GLU A 1 97 ? -1.383 7.712 -10.150 1.00 97.75 97 GLU A C 1
ATOM 734 O O . GLU A 1 97 ? -0.467 8.529 -10.145 1.00 97.75 97 GLU A O 1
ATOM 739 N N . ARG A 1 98 ? -1.141 6.394 -10.217 1.00 97.44 98 ARG A N 1
ATOM 740 C CA . ARG A 1 98 ? 0.176 5.739 -10.331 1.00 97.44 98 ARG A CA 1
ATOM 741 C C . ARG A 1 98 ? 0.041 4.457 -11.166 1.00 97.44 98 ARG A C 1
ATOM 743 O O . ARG A 1 98 ? 0.077 3.342 -10.648 1.00 97.44 98 ARG A O 1
ATOM 750 N N . ARG A 1 99 ? -0.178 4.638 -12.470 1.00 97.12 99 ARG A N 1
ATOM 751 C CA . ARG A 1 99 ? -0.342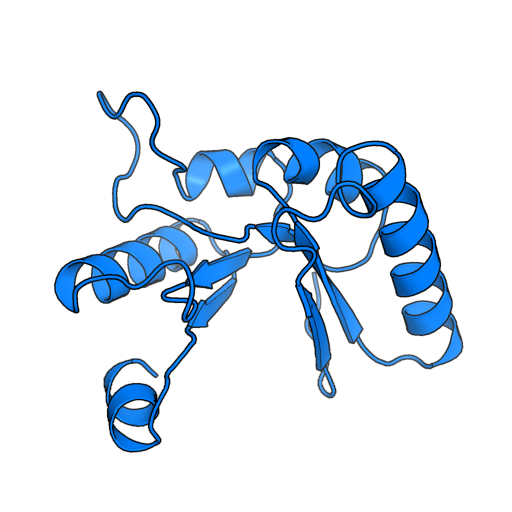 3.535 -13.430 1.00 97.12 99 ARG A CA 1
ATOM 752 C C . ARG A 1 99 ? 1.002 2.883 -13.744 1.00 97.12 99 ARG A C 1
ATOM 754 O O . ARG A 1 99 ? 2.007 3.582 -13.845 1.00 97.12 99 ARG A O 1
ATOM 761 N N . LEU A 1 100 ? 0.984 1.570 -13.931 1.00 97.31 100 LEU A N 1
ATOM 762 C CA . LEU A 1 100 ? 2.151 0.742 -14.228 1.00 97.31 100 LEU A CA 1
ATOM 763 C C . LEU A 1 100 ? 1.928 -0.045 -15.526 1.00 97.31 100 LEU A C 1
ATOM 765 O O . LEU A 1 100 ? 0.793 -0.353 -15.896 1.00 97.31 100 LEU A O 1
ATOM 769 N N . GLY A 1 101 ? 3.010 -0.382 -16.223 1.00 96.75 101 GLY A N 1
ATOM 770 C CA . GLY A 1 101 ? 2.982 -1.315 -17.344 1.00 96.75 101 GLY A CA 1
ATOM 771 C C . GLY A 1 101 ? 2.705 -2.749 -16.886 1.00 96.75 101 GLY A C 1
ATOM 772 O O . GLY A 1 101 ? 2.965 -3.113 -15.743 1.00 96.75 101 GLY A O 1
ATOM 773 N N . ALA A 1 102 ? 2.212 -3.606 -17.785 1.00 95.69 102 ALA A N 1
ATOM 774 C CA . ALA A 1 102 ? 1.828 -4.981 -17.439 1.00 95.69 102 ALA A CA 1
ATOM 775 C C . ALA A 1 102 ? 2.964 -5.796 -16.784 1.00 95.69 102 ALA A C 1
ATOM 777 O O . ALA A 1 102 ? 2.724 -6.519 -15.819 1.00 95.69 102 ALA A O 1
ATOM 778 N N . SER A 1 103 ? 4.204 -5.645 -17.263 1.00 96.69 103 SER A N 1
ATOM 779 C CA . SER A 1 103 ? 5.382 -6.295 -16.671 1.00 96.69 103 SER A CA 1
ATOM 780 C C . SER A 1 103 ? 5.718 -5.759 -15.279 1.00 96.69 103 SER A C 1
ATOM 782 O O . SER A 1 103 ? 6.136 -6.521 -14.413 1.00 96.69 103 SER A O 1
ATOM 784 N N . GLU A 1 104 ? 5.517 -4.461 -15.046 1.00 98.06 104 GLU A N 1
ATOM 785 C CA . GLU A 1 104 ? 5.743 -3.833 -13.743 1.00 98.06 104 GLU A CA 1
ATOM 786 C C . GLU A 1 104 ? 4.678 -4.268 -12.735 1.00 98.06 104 GLU A C 1
ATOM 788 O O . GLU A 1 104 ? 5.019 -4.575 -11.599 1.00 98.06 104 GLU A O 1
ATOM 793 N N . ILE A 1 105 ? 3.410 -4.370 -13.157 1.00 98.44 105 ILE A N 1
ATOM 794 C CA . ILE A 1 105 ? 2.321 -4.908 -12.327 1.00 98.44 105 ILE A CA 1
ATOM 795 C C . ILE A 1 105 ? 2.652 -6.337 -11.896 1.00 98.44 105 ILE A C 1
ATOM 797 O O . ILE A 1 105 ? 2.617 -6.635 -10.704 1.00 98.44 105 ILE A O 1
ATOM 801 N N . ALA A 1 106 ? 3.008 -7.207 -12.847 1.00 98.06 106 ALA A N 1
ATOM 802 C CA . ALA A 1 106 ? 3.356 -8.594 -12.551 1.00 98.06 106 ALA A CA 1
ATOM 803 C C . ALA A 1 106 ? 4.549 -8.687 -11.585 1.00 98.06 106 ALA A C 1
ATOM 805 O O . ALA A 1 106 ? 4.471 -9.391 -10.579 1.00 98.06 106 ALA A O 1
ATOM 806 N N . GLY A 1 107 ? 5.615 -7.921 -11.839 1.00 98.50 107 GLY A N 1
ATOM 807 C CA . GLY A 1 107 ? 6.798 -7.901 -10.978 1.00 98.50 107 GLY A CA 1
ATOM 808 C C . GLY A 1 107 ? 6.525 -7.353 -9.573 1.00 98.50 107 GLY A C 1
ATOM 809 O O . GLY A 1 107 ? 7.084 -7.867 -8.606 1.00 98.50 107 GLY A O 1
ATOM 810 N N . ALA A 1 108 ? 5.649 -6.351 -9.444 1.00 98.62 108 ALA A N 1
ATOM 811 C CA . ALA A 1 108 ? 5.230 -5.769 -8.168 1.00 98.62 108 ALA A CA 1
ATOM 812 C C . ALA A 1 108 ? 4.373 -6.742 -7.345 1.00 98.62 108 ALA A C 1
ATOM 814 O O . ALA A 1 108 ? 4.600 -6.908 -6.148 1.00 98.62 108 ALA A O 1
ATOM 815 N N . VAL A 1 109 ? 3.416 -7.424 -7.985 1.00 98.62 109 VAL A N 1
ATOM 816 C CA . VAL A 1 109 ? 2.610 -8.477 -7.343 1.00 98.62 109 VAL A CA 1
ATOM 817 C C . VAL A 1 109 ? 3.507 -9.618 -6.869 1.00 98.62 109 VAL A C 1
ATOM 819 O O . VAL A 1 109 ? 3.362 -10.089 -5.743 1.00 98.62 109 VAL A O 1
ATOM 822 N N . GLU A 1 110 ? 4.468 -10.032 -7.694 1.00 98.50 110 GLU A N 1
ATOM 823 C CA . GLU A 1 110 ? 5.436 -11.056 -7.312 1.00 98.50 110 GLU A CA 1
ATOM 824 C C . GLU A 1 110 ? 6.327 -10.605 -6.145 1.00 98.50 110 GLU A C 1
ATOM 826 O O . GLU A 1 110 ? 6.534 -11.387 -5.220 1.00 98.50 110 GLU A O 1
ATOM 831 N N . ALA A 1 111 ? 6.760 -9.336 -6.128 1.00 98.62 111 ALA A N 1
ATOM 832 C CA . ALA A 1 111 ? 7.529 -8.751 -5.024 1.00 98.62 111 ALA A CA 1
ATOM 833 C C . ALA A 1 111 ? 6.788 -8.838 -3.697 1.00 98.62 111 ALA A C 1
ATOM 835 O O . ALA A 1 111 ? 7.337 -9.288 -2.696 1.00 98.62 111 ALA A O 1
ATOM 836 N N . LEU A 1 112 ? 5.522 -8.420 -3.692 1.00 98.50 112 LEU A N 1
ATOM 837 C CA . LEU A 1 112 ? 4.690 -8.478 -2.496 1.00 98.50 112 LEU A CA 1
ATOM 838 C C . LEU A 1 112 ? 4.481 -9.926 -2.048 1.00 98.50 112 LEU A C 1
ATOM 840 O O . LEU A 1 112 ? 4.591 -10.219 -0.860 1.00 98.50 112 LEU A O 1
ATOM 844 N N . ARG A 1 113 ? 4.227 -10.840 -2.992 1.00 98.19 113 ARG A N 1
ATOM 845 C CA . ARG A 1 113 ? 4.005 -12.259 -2.700 1.00 98.19 113 ARG A CA 1
ATOM 846 C C . ARG A 1 113 ? 5.214 -12.912 -2.027 1.00 98.19 113 ARG A C 1
ATOM 848 O O . ARG A 1 113 ? 5.016 -13.661 -1.075 1.00 98.19 113 ARG A O 1
ATOM 855 N N . GLU A 1 114 ? 6.427 -12.642 -2.504 1.00 98.38 114 GLU A N 1
ATOM 856 C CA . GLU A 1 114 ? 7.665 -13.180 -1.917 1.00 98.38 114 GLU A CA 1
ATOM 857 C C . GLU A 1 114 ? 7.864 -12.741 -0.461 1.00 98.38 114 GLU A C 1
ATOM 859 O O . GLU A 1 114 ? 8.268 -13.548 0.371 1.00 98.38 114 GLU A O 1
ATOM 864 N N . GLU A 1 115 ? 7.470 -11.511 -0.127 1.00 98.25 115 GLU A N 1
ATOM 865 C CA . GLU A 1 115 ? 7.559 -10.956 1.233 1.00 98.25 115 GLU A CA 1
ATOM 866 C C . GLU A 1 115 ? 6.327 -11.271 2.115 1.00 98.25 115 GLU A C 1
ATOM 868 O O . GLU A 1 115 ? 6.188 -10.790 3.250 1.00 98.25 115 GLU A O 1
ATOM 873 N N . GLY A 1 116 ? 5.387 -12.074 1.601 1.00 97.44 116 GLY A N 1
ATOM 874 C CA . GLY A 1 116 ? 4.140 -12.419 2.289 1.00 97.44 116 GLY A CA 1
ATOM 875 C C . GLY A 1 116 ? 3.219 -11.215 2.524 1.00 97.44 116 GLY A C 1
ATOM 876 O O . GLY A 1 116 ? 2.515 -11.160 3.536 1.00 97.44 116 GLY A O 1
ATOM 877 N N . LEU A 1 117 ? 3.258 -10.234 1.623 1.00 97.88 117 LEU A N 1
ATOM 878 C CA . LEU A 1 117 ? 2.459 -9.013 1.628 1.00 97.88 117 LEU A CA 1
ATOM 879 C C . LEU A 1 117 ? 1.265 -9.131 0.669 1.00 97.88 117 LEU A C 1
ATOM 881 O O . LEU A 1 117 ? 1.353 -9.740 -0.396 1.00 97.88 117 LEU A O 1
ATOM 885 N N . VAL A 1 118 ? 0.137 -8.508 1.021 1.00 97.50 118 VAL A N 1
ATOM 886 C CA . VAL A 1 118 ? -1.055 -8.484 0.159 1.00 97.50 118 VAL A CA 1
ATOM 887 C C . VAL A 1 118 ? -0.899 -7.468 -0.972 1.00 97.50 118 VAL A C 1
ATOM 889 O O . VAL A 1 118 ? -0.530 -6.316 -0.746 1.00 97.50 118 VAL A O 1
ATOM 892 N N . SER A 1 119 ? -1.250 -7.873 -2.191 1.00 97.94 119 SER A N 1
ATOM 893 C CA . SER A 1 119 ? -1.359 -6.993 -3.355 1.00 97.94 119 SER A CA 1
ATOM 894 C C . SER A 1 119 ? -2.811 -6.592 -3.614 1.00 97.94 119 SER A C 1
ATOM 896 O O . SER A 1 119 ? -3.648 -7.447 -3.906 1.00 97.94 119 SER A O 1
ATOM 898 N N . VAL A 1 120 ? -3.107 -5.291 -3.575 1.00 98.06 120 VAL A N 1
ATOM 899 C CA . VAL A 1 120 ? -4.406 -4.740 -3.992 1.00 98.06 120 VAL A CA 1
ATOM 900 C C . VAL A 1 120 ? -4.222 -4.031 -5.331 1.00 98.06 120 VAL A C 1
ATOM 902 O O . VAL A 1 120 ? -3.784 -2.882 -5.384 1.00 98.06 120 VAL A O 1
ATOM 905 N N . VAL A 1 121 ? -4.525 -4.728 -6.427 1.00 98.31 121 VAL A N 1
ATOM 906 C CA . VAL A 1 121 ? -4.302 -4.214 -7.786 1.00 98.31 121 VAL A CA 1
ATOM 907 C C . VAL A 1 121 ? -5.525 -3.436 -8.268 1.00 98.31 121 VAL A C 1
ATOM 909 O O . VAL A 1 121 ? -6.614 -3.987 -8.422 1.00 98.31 121 VAL A O 1
ATOM 912 N N . CYS A 1 122 ? -5.357 -2.140 -8.520 1.00 98.12 122 CYS A N 1
ATOM 913 C CA . CYS A 1 122 ? -6.406 -1.306 -9.091 1.00 98.12 122 CYS A CA 1
ATOM 914 C C . CYS A 1 122 ? -6.505 -1.516 -10.610 1.00 98.12 122 CYS A C 1
ATOM 916 O O . CYS A 1 122 ? -5.502 -1.641 -11.317 1.00 98.12 122 CYS A O 1
ATOM 918 N N . ALA A 1 123 ? -7.734 -1.500 -11.121 1.00 97.00 123 ALA A N 1
ATOM 919 C CA . ALA A 1 123 ? -8.035 -1.608 -12.541 1.00 97.00 123 ALA A CA 1
ATOM 920 C C . ALA A 1 123 ? -9.167 -0.643 -12.912 1.00 97.00 123 ALA A C 1
ATOM 922 O O . ALA A 1 123 ? -10.122 -0.476 -12.158 1.00 97.00 123 ALA A O 1
ATOM 923 N N . ASP A 1 124 ? -9.062 -0.012 -14.080 1.00 93.44 124 ASP A N 1
ATOM 924 C CA . ASP A 1 124 ? -10.025 0.980 -14.575 1.00 93.44 124 ASP A CA 1
ATOM 925 C C . ASP A 1 124 ? -11.166 0.366 -15.402 1.00 93.44 124 ASP A C 1
ATOM 927 O O . ASP A 1 124 ? -12.165 1.026 -15.684 1.00 93.44 124 ASP A O 1
ATOM 931 N N . THR A 1 125 ? -11.039 -0.908 -15.782 1.00 95.50 125 THR A N 1
ATOM 932 C CA . THR A 1 125 ? -12.053 -1.645 -16.538 1.00 95.50 125 THR A CA 1
ATOM 933 C C . THR A 1 125 ? -12.155 -3.096 -16.064 1.00 95.50 125 THR A C 1
ATOM 935 O O . THR A 1 125 ? -11.148 -3.678 -15.651 1.00 95.50 125 THR A O 1
ATOM 938 N N . PRO A 1 126 ? -13.324 -3.751 -16.210 1.00 95.81 126 PRO A N 1
ATOM 939 C CA . PRO A 1 126 ? -13.471 -5.179 -15.904 1.00 95.81 126 PRO A CA 1
ATOM 940 C C . PRO A 1 126 ? -12.507 -6.079 -16.688 1.00 95.81 126 PRO A C 1
ATOM 942 O O . PRO A 1 126 ? -12.081 -7.122 -16.197 1.00 95.81 126 PRO A O 1
ATOM 945 N N . ARG A 1 127 ? -12.146 -5.677 -17.915 1.00 95.38 127 ARG A N 1
ATOM 946 C CA . ARG A 1 127 ? -11.178 -6.403 -18.745 1.00 95.38 127 ARG A CA 1
ATOM 947 C C . ARG A 1 127 ? -9.777 -6.352 -18.141 1.00 95.38 127 ARG A C 1
ATOM 949 O O . ARG A 1 127 ? -9.131 -7.389 -18.070 1.00 95.38 127 ARG A O 1
ATOM 956 N N . VAL A 1 128 ? -9.324 -5.171 -17.715 1.00 91.44 128 VAL A N 1
ATOM 957 C CA . VAL A 1 128 ? -8.026 -5.021 -17.041 1.00 91.44 128 VAL A CA 1
ATOM 958 C C . VAL A 1 128 ? -8.046 -5.746 -15.701 1.00 91.44 128 VAL A C 1
ATOM 960 O O . VAL A 1 128 ? -7.116 -6.490 -15.431 1.00 91.44 128 VAL A O 1
ATOM 963 N N . ALA A 1 129 ? -9.129 -5.631 -14.923 1.00 93.75 129 ALA A N 1
ATOM 964 C CA . ALA A 1 129 ? -9.277 -6.339 -13.650 1.00 93.75 129 ALA A CA 1
ATOM 965 C C . ALA A 1 129 ? -9.105 -7.856 -13.818 1.00 93.75 129 ALA A C 1
ATOM 967 O O . ALA A 1 129 ? -8.364 -8.477 -13.071 1.00 93.75 129 ALA A O 1
ATOM 968 N N . ARG A 1 130 ? -9.722 -8.442 -14.853 1.00 93.56 130 ARG A N 1
ATOM 969 C CA . ARG A 1 130 ? -9.558 -9.865 -15.186 1.00 93.56 130 ARG A CA 1
ATOM 970 C C . ARG A 1 130 ? -8.131 -10.232 -15.604 1.00 93.56 130 ARG A C 1
ATOM 972 O O . ARG A 1 130 ? -7.738 -11.372 -15.420 1.00 93.56 130 ARG A O 1
ATOM 979 N N . ALA A 1 131 ? -7.393 -9.312 -16.218 1.00 91.56 131 ALA A N 1
ATOM 980 C CA . ALA A 1 131 ? -6.043 -9.578 -16.707 1.00 91.56 131 ALA A CA 1
ATOM 981 C C . ALA A 1 131 ? -4.973 -9.533 -15.601 1.00 91.56 131 ALA A C 1
ATOM 983 O O . ALA A 1 131 ? -3.869 -10.016 -15.829 1.00 91.56 131 ALA A O 1
ATOM 984 N N . VAL A 1 132 ? -5.282 -8.931 -14.446 1.00 89.75 132 VAL A N 1
ATOM 985 C CA . VAL A 1 132 ? -4.329 -8.699 -13.342 1.00 89.75 132 VAL A CA 1
ATOM 986 C C . VAL A 1 132 ? -4.716 -9.393 -12.028 1.00 89.75 132 VAL A C 1
ATOM 988 O O . VAL A 1 132 ? -4.026 -9.200 -11.029 1.00 89.75 132 VAL A O 1
ATOM 991 N N . ALA A 1 133 ? -5.821 -10.144 -12.023 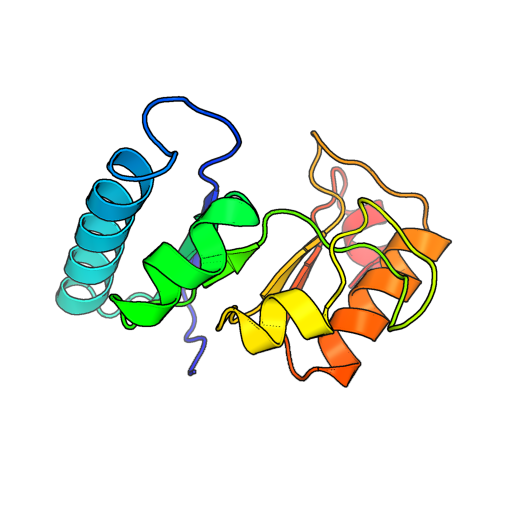1.00 80.06 133 ALA A N 1
ATOM 992 C CA . ALA A 1 133 ? -6.300 -10.955 -10.901 1.00 80.06 133 ALA A CA 1
ATOM 993 C C . ALA A 1 133 ? -5.831 -12.406 -11.044 1.00 80.06 133 ALA A C 1
ATOM 995 O O . ALA A 1 133 ? -5.497 -13.008 -10.002 1.00 80.06 133 ALA A O 1
#

Foldseek 3Di:
DDQDPPEAEAELDPDPCCPDVSVQVVLVVQQVCCVVVVHQYEYEHDLVCLLVNLVPGPGAYAHAEAWLDADDDDPPGHFLVSSVVSRHQAYEYQPPVDHDDPVRLVSRCVRCVVSNHDYDYDDPDPVVVVVND